Protein AF-A0A0F7PPZ2-F1 (afdb_monomer_lite)

Foldseek 3Di:
DVVVVVVVVVVVVCVVCVCVVDPVSVVCVVVPPPPPVVVVVVVVVVVVVVVVVVCVVPVPCVVVVVVVCVVVVVVVVVVVVVVVVVVCVVVVVDDDDPPPVPDDDDD

Sequence (107 aa):
MWFLIKGSFWFSLVLIALPFINTESDKALENAPPLEVGQSMAAAAEAFADIKQICVRKPDICETGSETFAALGIRAKEGARIAYQFLDTKFSDSEPDLVTGSLPATN

Structure (mmCIF, N/CA/C/O backbone):
data_AF-A0A0F7PPZ2-F1
#
_entry.id   AF-A0A0F7PPZ2-F1
#
loop_
_atom_site.group_PDB
_atom_site.id
_atom_site.type_symbol
_atom_site.label_atom_id
_atom_site.label_alt_id
_atom_site.label_comp_id
_atom_site.label_asym_id
_atom_site.label_entity_id
_atom_site.label_seq_id
_atom_site.pdbx_PDB_ins_code
_atom_site.Cartn_x
_atom_site.Cartn_y
_atom_site.Cartn_z
_atom_site.occupancy
_atom_site.B_iso_or_equiv
_atom_site.auth_seq_id
_atom_site.auth_comp_id
_atom_site.auth_asym_id
_atom_site.auth_atom_id
_atom_site.pdbx_PDB_model_num
ATOM 1 N N . MET A 1 1 ? 8.206 19.486 13.087 1.00 70.88 1 MET A N 1
ATOM 2 C CA . MET A 1 1 ? 7.760 18.528 12.042 1.00 70.88 1 MET A CA 1
ATOM 3 C C . MET A 1 1 ? 8.780 18.279 10.924 1.00 70.88 1 MET A C 1
ATOM 5 O O . MET A 1 1 ? 8.743 17.218 10.322 1.00 70.88 1 MET A O 1
ATOM 9 N N . TRP A 1 2 ? 9.741 19.177 10.683 1.00 82.81 2 TRP A N 1
ATOM 10 C CA . TRP A 1 2 ? 10.802 19.025 9.669 1.00 82.81 2 TRP A CA 1
ATOM 11 C C . TRP A 1 2 ? 11.657 17.743 9.786 1.00 82.81 2 TRP A C 1
ATOM 13 O O . TRP A 1 2 ? 12.153 17.224 8.788 1.00 82.81 2 TRP A O 1
ATOM 23 N N . PHE A 1 3 ? 11.797 17.197 10.997 1.00 85.44 3 PHE A N 1
ATOM 24 C CA . PHE A 1 3 ? 12.602 16.000 11.257 1.00 85.44 3 PHE A CA 1
ATOM 25 C C . PHE A 1 3 ? 12.019 14.728 10.619 1.00 85.44 3 PHE A C 1
ATOM 27 O O . PHE A 1 3 ? 12.773 13.911 10.104 1.00 85.44 3 PHE A O 1
ATOM 34 N N . LEU A 1 4 ? 10.686 14.589 10.583 1.00 89.00 4 LEU A N 1
ATOM 35 C CA . LEU A 1 4 ? 10.021 13.404 10.019 1.00 89.00 4 LEU A CA 1
ATOM 36 C C . LEU A 1 4 ? 10.144 13.351 8.492 1.00 89.00 4 LEU A C 1
ATOM 38 O O . LEU A 1 4 ? 10.351 12.285 7.919 1.00 89.00 4 LEU A O 1
ATOM 42 N N . ILE A 1 5 ? 10.076 14.512 7.838 1.00 90.38 5 ILE A N 1
ATOM 43 C CA . ILE A 1 5 ? 10.238 14.618 6.382 1.00 90.38 5 ILE A CA 1
ATOM 44 C C . ILE A 1 5 ? 11.682 14.295 5.996 1.00 90.38 5 ILE A C 1
ATOM 46 O O . ILE A 1 5 ? 11.919 13.500 5.095 1.00 90.38 5 ILE A O 1
ATOM 50 N N . LYS A 1 6 ? 12.661 14.850 6.722 1.00 88.38 6 LYS A N 1
ATOM 51 C CA . LYS A 1 6 ? 14.077 14.559 6.475 1.00 88.38 6 LYS A CA 1
ATOM 52 C C . LYS A 1 6 ? 14.364 13.072 6.743 1.00 88.38 6 LYS A C 1
ATOM 54 O O . LYS A 1 6 ? 14.955 12.419 5.896 1.00 88.38 6 LYS A O 1
ATOM 59 N N . GLY A 1 7 ? 13.872 12.518 7.854 1.00 93.44 7 GLY A N 1
ATOM 60 C CA . GLY A 1 7 ? 14.048 11.107 8.211 1.00 93.44 7 GLY A CA 1
ATOM 61 C C . GLY A 1 7 ? 13.460 10.134 7.187 1.00 93.44 7 GLY A C 1
ATOM 62 O O . GLY A 1 7 ? 14.176 9.261 6.711 1.00 93.44 7 GLY A O 1
ATOM 63 N N . SER A 1 8 ? 12.193 10.310 6.799 1.00 91.56 8 SER A N 1
ATOM 64 C CA . SER A 1 8 ? 11.544 9.450 5.793 1.00 91.56 8 SER A CA 1
ATOM 65 C C . SER A 1 8 ? 12.203 9.550 4.417 1.00 91.56 8 SER A C 1
ATOM 67 O O . SER A 1 8 ? 12.397 8.525 3.769 1.00 91.56 8 SER A O 1
ATOM 69 N N . PHE A 1 9 ? 12.619 10.751 3.999 1.00 94.94 9 PHE A N 1
ATOM 70 C CA . PHE A 1 9 ? 13.349 10.944 2.747 1.00 94.94 9 PHE A CA 1
ATOM 71 C C . PHE A 1 9 ? 14.697 10.215 2.752 1.00 94.94 9 PHE A C 1
ATOM 73 O O . PHE A 1 9 ? 14.980 9.442 1.841 1.00 94.94 9 PHE A O 1
ATOM 80 N N . TRP A 1 10 ? 15.513 10.415 3.794 1.00 94.62 10 TRP A N 1
ATOM 81 C CA . TRP A 1 10 ? 16.805 9.737 3.915 1.00 94.62 10 TRP A CA 1
ATOM 82 C C . TRP A 1 10 ? 16.641 8.221 4.020 1.00 94.62 10 TRP A C 1
ATOM 84 O O . TRP A 1 10 ? 17.390 7.491 3.383 1.00 94.62 10 TRP A O 1
ATOM 94 N N . PHE A 1 11 ? 15.642 7.741 4.763 1.00 92.75 11 PHE A N 1
ATOM 95 C CA . PHE A 1 11 ? 15.365 6.312 4.891 1.00 92.75 11 PHE A CA 1
ATOM 96 C C . PHE A 1 11 ? 14.933 5.694 3.558 1.00 92.75 11 PHE A C 1
ATOM 98 O O . PHE A 1 11 ? 15.461 4.662 3.161 1.00 92.75 11 PHE A O 1
ATOM 105 N N . SER A 1 12 ? 14.033 6.354 2.826 1.00 92.56 12 SER A N 1
ATOM 106 C CA . SER A 1 12 ? 13.599 5.904 1.501 1.00 92.56 12 SER A CA 1
ATOM 107 C C . SER A 1 12 ? 14.750 5.897 0.493 1.00 92.56 12 SER A C 1
ATOM 109 O O . SER A 1 12 ? 14.893 4.931 -0.251 1.00 92.56 12 SER A O 1
ATOM 111 N N . LEU A 1 13 ? 15.607 6.923 0.503 1.00 93.00 13 LEU A N 1
ATOM 112 C CA . LEU A 1 13 ? 16.779 6.992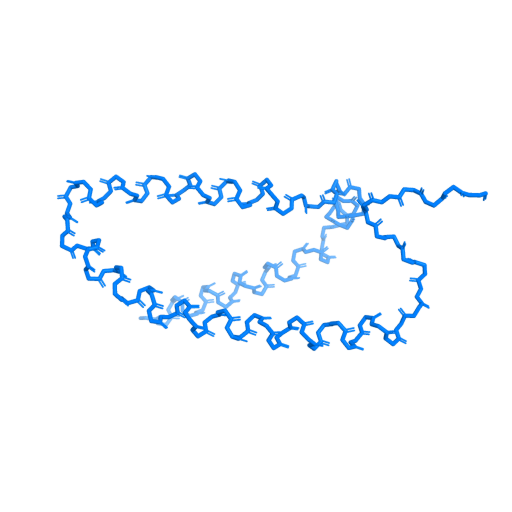 -0.371 1.00 93.00 13 LEU A CA 1
ATOM 113 C C . LEU A 1 13 ? 17.798 5.895 -0.036 1.00 93.00 13 LEU A C 1
ATOM 115 O O . LEU A 1 13 ? 18.333 5.264 -0.942 1.00 93.00 13 LEU A O 1
ATOM 119 N N . VAL A 1 14 ? 18.019 5.616 1.252 1.00 91.06 14 VAL A N 1
ATOM 120 C CA . VAL A 1 14 ? 18.859 4.498 1.703 1.00 91.06 14 VAL A CA 1
ATOM 121 C C . VAL A 1 14 ? 18.272 3.156 1.270 1.00 91.06 14 VAL A C 1
ATOM 123 O O . VAL A 1 14 ? 19.018 2.329 0.763 1.00 91.06 14 VAL A O 1
ATOM 126 N N . LEU A 1 15 ? 16.960 2.939 1.399 1.00 86.94 15 LEU A N 1
ATOM 127 C CA . LEU A 1 15 ? 16.304 1.705 0.944 1.00 86.94 15 LEU A CA 1
ATOM 128 C C . LEU A 1 15 ? 16.463 1.473 -0.561 1.00 86.94 15 LEU A C 1
ATOM 130 O O . LEU A 1 15 ? 16.676 0.340 -0.979 1.00 86.94 15 LEU A O 1
ATOM 134 N N . ILE A 1 16 ? 16.402 2.537 -1.362 1.00 87.69 16 ILE A N 1
ATOM 135 C CA . ILE A 1 16 ? 16.638 2.467 -2.809 1.00 87.69 16 ILE A CA 1
ATOM 136 C C . ILE A 1 16 ? 18.119 2.216 -3.118 1.00 87.69 16 ILE A C 1
ATOM 138 O O . ILE A 1 16 ? 18.428 1.501 -4.064 1.00 87.69 16 ILE A O 1
ATOM 142 N N . ALA A 1 17 ? 19.039 2.787 -2.337 1.00 89.12 17 ALA A N 1
ATOM 143 C CA . ALA A 1 17 ? 20.476 2.611 -2.534 1.00 89.12 17 ALA A CA 1
ATOM 144 C C . ALA A 1 17 ? 20.985 1.233 -2.070 1.00 89.12 17 ALA A C 1
ATOM 146 O O . ALA A 1 17 ? 21.897 0.690 -2.688 1.00 89.12 17 ALA A O 1
ATOM 147 N N . LEU A 1 18 ? 20.393 0.660 -1.014 1.00 83.06 18 LEU A N 1
ATOM 148 C CA . LEU A 1 18 ? 20.753 -0.629 -0.407 1.00 83.06 18 LEU A CA 1
ATOM 149 C C . LEU A 1 18 ? 20.938 -1.802 -1.390 1.00 83.06 18 LEU A C 1
ATOM 151 O O . LEU A 1 18 ? 21.932 -2.510 -1.221 1.00 83.06 18 LEU A O 1
ATOM 155 N N . PRO A 1 19 ? 20.064 -2.048 -2.387 1.00 69.88 19 PRO A N 1
ATOM 156 C CA . PRO A 1 19 ? 20.279 -3.125 -3.356 1.00 69.88 19 PRO A CA 1
ATOM 157 C C . PRO A 1 19 ? 21.550 -2.930 -4.194 1.00 69.88 19 PRO A C 1
ATOM 159 O O . PRO A 1 19 ? 22.223 -3.906 -4.485 1.00 69.88 19 PRO A O 1
ATOM 162 N N . PHE A 1 20 ? 21.944 -1.689 -4.500 1.00 76.56 20 PHE A N 1
ATOM 163 C CA . PHE A 1 20 ? 23.131 -1.411 -5.322 1.00 76.56 20 PHE A CA 1
ATOM 164 C C . PHE A 1 20 ? 24.458 -1.565 -4.567 1.00 76.56 20 PHE A C 1
ATOM 166 O O . PHE A 1 20 ? 25.491 -1.830 -5.178 1.00 76.56 20 PHE A O 1
ATOM 173 N N . ILE A 1 21 ? 24.458 -1.361 -3.246 1.00 75.69 21 ILE A N 1
ATOM 174 C CA . ILE A 1 21 ? 25.666 -1.476 -2.405 1.00 75.69 21 ILE A CA 1
ATOM 175 C C . ILE A 1 21 ? 25.883 -2.886 -1.856 1.00 75.69 21 ILE A C 1
ATOM 177 O O . ILE A 1 21 ? 27.006 -3.227 -1.488 1.00 75.69 21 ILE A O 1
ATOM 181 N N . ASN A 1 22 ? 24.838 -3.710 -1.809 1.00 68.62 22 ASN A N 1
ATOM 182 C CA . ASN A 1 22 ? 24.927 -5.084 -1.336 1.00 68.62 22 ASN A CA 1
ATOM 183 C C . ASN A 1 22 ? 24.927 -6.035 -2.533 1.00 68.62 22 ASN A C 1
ATOM 185 O O . ASN A 1 22 ? 23.879 -6.449 -3.014 1.00 68.62 22 ASN A O 1
ATOM 189 N N . THR A 1 23 ? 26.113 -6.446 -2.976 1.00 61.78 23 THR A N 1
ATOM 190 C CA . THR A 1 23 ? 26.270 -7.493 -4.004 1.00 61.78 23 THR A CA 1
ATOM 191 C C . THR A 1 23 ? 25.709 -8.851 -3.563 1.00 61.78 23 THR A C 1
ATOM 193 O O . THR A 1 23 ? 25.413 -9.699 -4.402 1.00 61.78 23 THR A O 1
ATOM 196 N N . GLU A 1 24 ? 25.522 -9.059 -2.254 1.00 61.41 24 GLU A N 1
ATOM 197 C CA . GLU A 1 24 ? 24.739 -10.173 -1.712 1.00 61.41 24 GLU A CA 1
ATOM 198 C C . GLU A 1 24 ? 23.233 -9.993 -1.898 1.00 61.41 24 GLU A C 1
ATOM 200 O O . GLU A 1 24 ? 22.558 -10.995 -2.051 1.00 61.41 24 GLU A O 1
ATOM 205 N N . SER A 1 25 ? 22.696 -8.769 -1.935 1.00 57.50 25 SER A N 1
ATOM 206 C CA . SER A 1 25 ? 21.280 -8.532 -2.247 1.00 57.50 25 SER A CA 1
ATOM 207 C C . SER A 1 25 ? 20.974 -8.818 -3.711 1.00 57.50 25 SER A C 1
ATOM 209 O O . SER A 1 25 ? 19.920 -9.365 -3.994 1.00 57.50 25 SER A O 1
ATOM 211 N N . ASP A 1 26 ? 21.899 -8.510 -4.624 1.00 58.38 26 ASP A N 1
ATOM 212 C CA . ASP A 1 26 ? 21.806 -8.907 -6.036 1.00 58.38 26 ASP A CA 1
ATOM 213 C C . ASP A 1 26 ? 21.791 -10.438 -6.163 1.00 58.38 26 ASP A C 1
ATOM 215 O O . ASP A 1 26 ? 20.877 -11.009 -6.748 1.00 58.38 26 ASP A O 1
ATOM 219 N N . LYS A 1 27 ? 22.723 -11.130 -5.491 1.00 56.91 27 LYS A N 1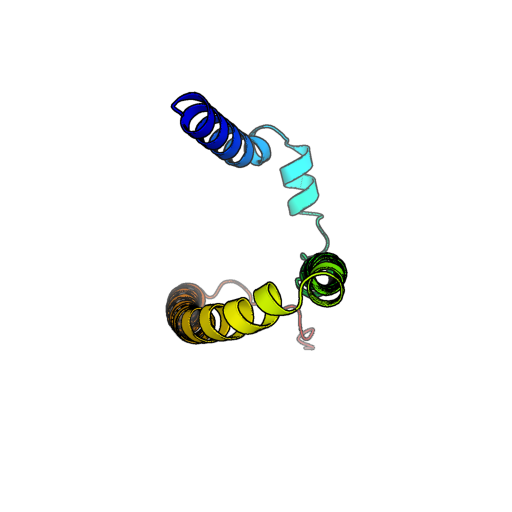
ATOM 220 C CA . LYS A 1 27 ? 22.742 -12.603 -5.445 1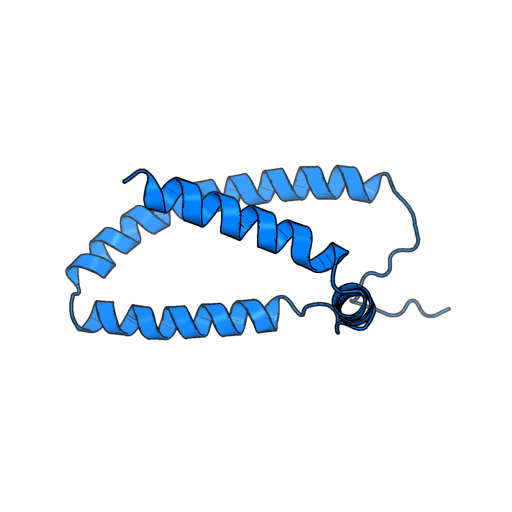.00 56.91 27 LYS A CA 1
ATOM 221 C C . LYS A 1 27 ? 21.554 -13.198 -4.703 1.00 56.91 27 LYS A C 1
ATOM 223 O O . LYS A 1 27 ? 21.098 -14.266 -5.081 1.00 56.91 27 LYS A O 1
ATOM 228 N N . ALA A 1 28 ? 21.057 -12.551 -3.658 1.00 59.78 28 ALA A N 1
ATOM 229 C CA . ALA A 1 28 ? 19.891 -12.986 -2.907 1.00 59.78 28 ALA A CA 1
ATOM 230 C C . ALA A 1 28 ? 18.590 -12.668 -3.636 1.00 59.78 28 ALA A C 1
ATOM 232 O O . ALA A 1 28 ? 17.600 -13.277 -3.283 1.00 59.78 28 ALA A O 1
ATOM 233 N N . LEU A 1 29 ? 18.576 -11.758 -4.617 1.00 57.16 29 LEU A N 1
ATOM 234 C CA . LEU A 1 29 ? 17.457 -11.502 -5.525 1.00 57.16 29 LEU A CA 1
ATOM 235 C C . LEU A 1 29 ? 17.509 -12.449 -6.734 1.00 57.16 29 LEU A C 1
ATOM 237 O O . LEU A 1 29 ? 16.479 -12.966 -7.148 1.00 57.16 29 LEU A O 1
ATOM 241 N N . GLU A 1 30 ? 18.709 -12.733 -7.245 1.00 58.78 30 GLU A N 1
ATOM 242 C CA . GLU A 1 30 ? 18.969 -13.717 -8.305 1.00 58.78 30 GLU A CA 1
ATOM 243 C C . GLU A 1 30 ? 18.727 -15.159 -7.818 1.00 58.78 30 GLU A C 1
ATOM 245 O O . GLU A 1 30 ? 18.208 -15.989 -8.557 1.00 58.78 30 GLU A O 1
ATOM 250 N N . ASN A 1 31 ? 19.045 -15.445 -6.549 1.00 54.94 31 ASN A N 1
ATOM 251 C CA . ASN A 1 31 ? 18.770 -16.712 -5.863 1.00 54.94 31 ASN A CA 1
ATOM 252 C C . ASN A 1 31 ? 17.587 -16.607 -4.886 1.00 54.94 31 ASN A C 1
ATOM 254 O O . ASN A 1 31 ? 17.355 -17.543 -4.114 1.00 54.94 31 ASN A O 1
ATOM 258 N N . ALA A 1 32 ? 16.850 -15.487 -4.880 1.00 55.06 32 ALA A N 1
ATOM 259 C CA . ALA A 1 32 ? 15.621 -15.408 -4.098 1.00 55.06 32 ALA A CA 1
ATOM 260 C C . ALA A 1 32 ? 14.680 -16.458 -4.677 1.00 55.06 32 ALA A C 1
ATOM 262 O O . ALA A 1 32 ? 14.414 -16.415 -5.883 1.00 55.06 32 ALA A O 1
ATOM 263 N N . PRO A 1 33 ? 14.123 -17.366 -3.856 1.00 54.94 33 PRO A N 1
ATOM 264 C CA . PRO A 1 33 ? 12.944 -18.086 -4.296 1.00 54.94 33 PRO A CA 1
ATOM 265 C C . PRO A 1 33 ? 11.935 -17.021 -4.748 1.00 54.94 33 PRO A C 1
ATOM 267 O O . PRO A 1 33 ? 11.778 -16.024 -4.030 1.00 54.94 33 PRO A O 1
ATOM 270 N N . PRO A 1 34 ? 11.333 -17.166 -5.945 1.00 54.66 34 PRO A N 1
ATOM 271 C CA . PRO A 1 34 ? 10.458 -16.154 -6.522 1.00 54.66 34 PRO A CA 1
ATOM 272 C C . PRO A 1 34 ? 9.479 -15.767 -5.434 1.00 54.66 34 PRO A C 1
ATOM 274 O O . PRO A 1 34 ? 8.797 -16.653 -4.924 1.00 54.66 34 PRO A O 1
ATOM 277 N N . LEU A 1 35 ? 9.527 -14.501 -5.001 1.00 53.47 35 LEU A N 1
ATOM 278 C CA . LEU A 1 35 ? 8.778 -14.009 -3.852 1.00 53.47 35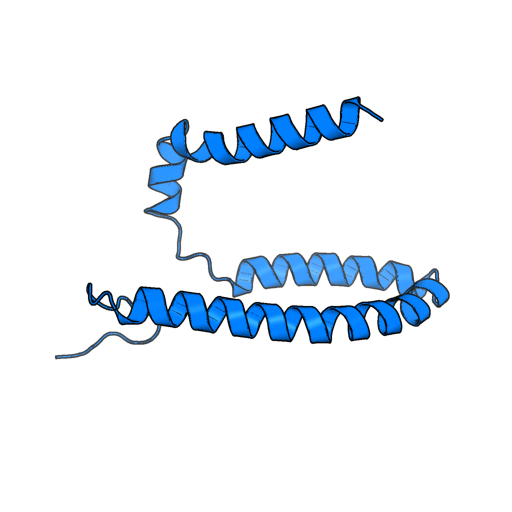 LEU A CA 1
ATOM 279 C C . LEU A 1 35 ? 7.344 -14.480 -4.019 1.00 53.47 35 LEU A C 1
ATOM 281 O O . LEU A 1 35 ? 6.595 -13.959 -4.848 1.00 53.47 35 LEU A O 1
ATOM 285 N N . GLU A 1 36 ? 7.005 -15.535 -3.286 1.00 55.16 36 GLU A N 1
ATOM 286 C CA . GLU A 1 36 ? 5.703 -16.148 -3.355 1.00 55.16 36 GLU A CA 1
ATOM 287 C C . GLU A 1 36 ? 4.827 -15.108 -2.685 1.00 55.16 36 GLU A C 1
ATOM 289 O O . GLU A 1 36 ? 4.792 -14.997 -1.463 1.00 55.16 36 GLU A O 1
ATOM 294 N N . VAL A 1 37 ? 4.223 -14.240 -3.495 1.00 58.34 37 VAL A N 1
ATOM 295 C CA . VAL A 1 37 ? 3.387 -13.122 -3.052 1.00 58.34 37 VAL A CA 1
ATOM 296 C C . VAL A 1 37 ? 2.392 -13.579 -1.981 1.00 58.34 37 VAL A C 1
ATOM 298 O O . VAL A 1 37 ? 2.080 -12.819 -1.072 1.00 58.34 37 VAL A O 1
ATOM 301 N N . GLY A 1 38 ? 1.996 -14.857 -2.014 1.00 63.16 38 GLY A N 1
ATOM 302 C CA . GLY A 1 38 ? 1.242 -15.541 -0.969 1.00 63.16 38 GLY A CA 1
ATOM 303 C C . GLY A 1 38 ? 1.878 -15.516 0.426 1.00 63.16 38 GLY A C 1
ATOM 304 O O . GLY A 1 38 ? 1.168 -15.216 1.376 1.00 63.16 38 GLY A O 1
ATOM 305 N N . GLN A 1 39 ? 3.183 -15.756 0.581 1.00 61.41 39 GLN A N 1
ATOM 306 C CA . GLN A 1 39 ? 3.875 -15.747 1.880 1.00 61.41 39 GLN A CA 1
ATOM 307 C C . GLN A 1 39 ? 3.970 -14.335 2.473 1.00 61.41 39 GLN A C 1
ATOM 309 O O . GLN A 1 39 ? 3.683 -14.127 3.651 1.00 61.41 39 GLN A O 1
ATOM 314 N N . SER A 1 40 ? 4.305 -13.331 1.657 1.00 69.94 40 SER A N 1
ATOM 315 C CA . SER A 1 40 ? 4.337 -11.933 2.113 1.00 69.94 40 SER A CA 1
ATOM 316 C C . SER A 1 40 ? 2.934 -11.399 2.420 1.00 69.94 40 SER A C 1
ATOM 318 O O . SER A 1 40 ? 2.746 -10.673 3.398 1.00 69.94 40 SER A O 1
ATOM 320 N N . MET A 1 41 ? 1.928 -11.786 1.628 1.00 73.44 41 MET A N 1
ATOM 321 C CA . MET A 1 41 ? 0.529 -11.469 1.917 1.00 73.44 41 MET A CA 1
ATOM 322 C C . MET A 1 41 ? 0.011 -12.203 3.156 1.00 73.44 41 MET A C 1
ATOM 324 O O . MET A 1 41 ? -0.756 -11.611 3.910 1.00 73.44 41 MET A O 1
ATOM 328 N N . ALA A 1 42 ? 0.441 -13.443 3.407 1.00 75.06 42 ALA A N 1
ATOM 329 C CA .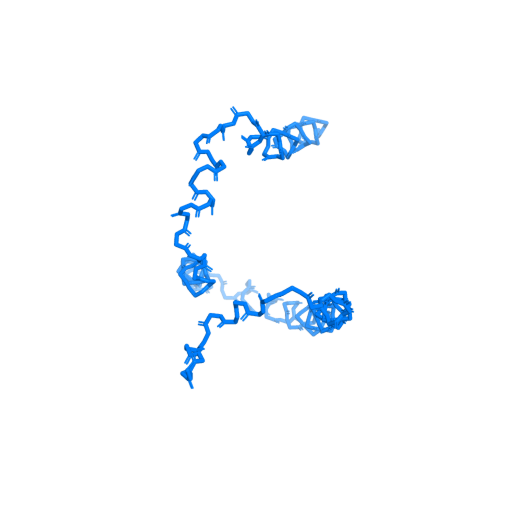 ALA A 1 42 ? 0.086 -14.194 4.609 1.00 75.06 42 ALA A CA 1
ATOM 330 C C . ALA A 1 42 ? 0.632 -13.517 5.874 1.00 75.06 42 ALA A C 1
ATOM 332 O O . ALA A 1 42 ? -0.128 -13.297 6.814 1.00 75.06 42 ALA A O 1
ATOM 333 N N . ALA A 1 43 ? 1.896 -13.082 5.862 1.00 77.81 43 ALA A N 1
ATOM 334 C CA . ALA A 1 43 ? 2.487 -12.332 6.973 1.00 77.81 43 ALA A CA 1
ATOM 335 C C . ALA A 1 43 ? 1.783 -10.980 7.210 1.00 77.81 43 ALA A C 1
ATOM 337 O O . ALA A 1 43 ? 1.520 -10.585 8.346 1.00 77.81 43 ALA A O 1
ATOM 338 N N . ALA A 1 44 ? 1.414 -10.266 6.142 1.00 78.19 44 ALA A N 1
ATOM 339 C CA . ALA A 1 44 ? 0.623 -9.043 6.271 1.00 78.19 44 ALA A CA 1
ATOM 340 C C . ALA A 1 44 ? -0.785 -9.326 6.829 1.00 78.19 44 ALA A C 1
ATOM 342 O O . ALA A 1 44 ? -1.283 -8.574 7.668 1.00 78.19 44 ALA A O 1
ATOM 343 N N . ALA A 1 45 ? -1.427 -10.414 6.394 1.00 80.50 45 ALA A N 1
ATOM 344 C CA . ALA A 1 45 ? -2.733 -10.835 6.893 1.00 80.50 45 ALA A CA 1
ATOM 345 C C . ALA A 1 45 ? -2.691 -11.202 8.385 1.00 80.50 45 ALA A C 1
ATOM 347 O O . ALA A 1 45 ? -3.652 -10.924 9.104 1.00 80.50 45 ALA A O 1
ATOM 348 N N . GLU A 1 46 ? -1.577 -11.760 8.858 1.00 81.38 46 GLU A N 1
ATOM 349 C CA . GLU A 1 46 ? -1.329 -12.030 10.274 1.00 81.38 46 GLU A CA 1
ATOM 350 C C . GLU A 1 46 ? -1.246 -10.730 11.090 1.00 81.38 46 GLU A C 1
ATOM 352 O O . GLU A 1 46 ? -1.955 -10.581 12.083 1.00 81.38 46 GLU A O 1
ATOM 357 N N . ALA A 1 47 ? -0.521 -9.716 10.608 1.00 84.06 47 ALA A N 1
ATOM 358 C CA . ALA A 1 47 ? -0.521 -8.391 11.240 1.00 84.06 47 ALA A CA 1
ATOM 359 C C . ALA A 1 47 ? -1.926 -7.751 11.268 1.00 84.06 47 ALA A C 1
ATOM 361 O O . ALA A 1 47 ? -2.314 -7.096 12.237 1.00 84.06 47 ALA A O 1
ATOM 362 N N . PHE A 1 48 ? -2.736 -7.967 10.226 1.00 83.69 48 PHE A N 1
ATOM 363 C CA . PHE A 1 48 ? -4.139 -7.546 10.230 1.00 83.69 48 PHE A CA 1
ATOM 364 C C . PHE A 1 48 ? -4.988 -8.315 11.247 1.00 83.69 48 PHE A C 1
ATOM 366 O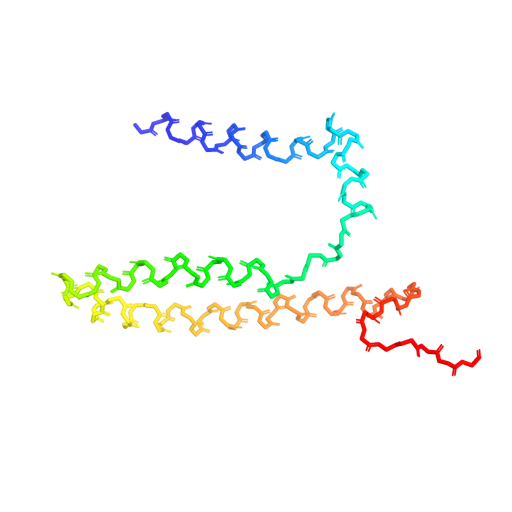 O . PHE A 1 48 ? -5.933 -7.739 11.791 1.00 83.69 48 PHE A O 1
ATOM 373 N N . ALA A 1 49 ? -4.689 -9.587 11.516 1.00 82.56 49 ALA A N 1
ATOM 374 C CA . ALA A 1 49 ? -5.371 -10.349 12.557 1.00 82.56 49 ALA A CA 1
ATOM 375 C C . ALA A 1 49 ? -5.139 -9.722 13.943 1.00 82.56 49 ALA A C 1
ATOM 377 O O . ALA A 1 49 ? -6.101 -9.564 14.697 1.00 82.56 49 ALA A O 1
ATOM 378 N N . ASP A 1 50 ? -3.928 -9.238 14.219 1.00 83.75 50 ASP A N 1
ATOM 379 C CA . ASP A 1 50 ? -3.620 -8.490 15.445 1.00 83.75 50 ASP A CA 1
ATOM 380 C C . ASP A 1 50 ? -4.377 -7.156 15.527 1.00 83.75 50 ASP A C 1
ATOM 382 O O . ASP A 1 50 ? -4.925 -6.799 16.575 1.00 83.75 50 ASP A O 1
ATOM 386 N N . ILE A 1 51 ? -4.504 -6.430 14.411 1.00 82.88 51 ILE A N 1
ATOM 387 C CA . ILE A 1 51 ? -5.293 -5.187 14.360 1.00 82.88 51 ILE A CA 1
ATOM 388 C C . ILE A 1 51 ? -6.773 -5.456 14.665 1.00 82.88 51 ILE A C 1
ATOM 390 O O . ILE A 1 51 ? -7.420 -4.646 15.330 1.00 82.88 51 ILE A O 1
ATOM 394 N N . LYS A 1 52 ? -7.327 -6.608 14.265 1.00 84.44 52 LYS A N 1
ATOM 395 C CA . LYS A 1 52 ? -8.720 -6.962 14.602 1.00 84.44 52 LYS A CA 1
ATOM 396 C C . LYS A 1 52 ? -8.946 -7.059 16.112 1.00 84.44 52 LYS A C 1
ATOM 398 O O . LYS A 1 52 ? -10.053 -6.784 16.573 1.00 84.44 52 LYS A O 1
ATOM 403 N N . GLN A 1 53 ? -7.913 -7.352 16.902 1.00 85.31 53 GLN A N 1
ATOM 404 C CA . GLN A 1 53 ? -8.016 -7.350 18.362 1.00 85.31 53 GLN A CA 1
ATOM 405 C C . GLN A 1 53 ? -8.308 -5.946 18.930 1.00 85.31 53 GLN A C 1
ATOM 407 O O . GLN A 1 53 ? -8.935 -5.816 19.985 1.00 85.31 53 GLN A O 1
ATOM 412 N N . ILE A 1 54 ? -7.940 -4.877 18.212 1.00 83.81 54 ILE A N 1
ATOM 413 C CA . ILE A 1 54 ? -8.307 -3.493 18.556 1.00 83.81 54 ILE A CA 1
ATOM 414 C C . ILE A 1 54 ? -9.814 -3.277 18.388 1.00 83.81 54 ILE A C 1
ATOM 416 O O . ILE A 1 54 ? -10.422 -2.629 19.241 1.00 83.81 54 ILE A O 1
ATOM 420 N N . CYS A 1 55 ? -10.436 -3.869 17.364 1.00 85.94 55 CYS A N 1
ATOM 421 C CA . CYS A 1 55 ? -11.883 -3.768 17.155 1.00 85.94 55 CYS A CA 1
ATOM 422 C C . CYS A 1 55 ? -12.685 -4.384 18.311 1.00 85.94 55 CYS A C 1
ATOM 424 O O . CYS A 1 55 ? -13.719 -3.842 18.688 1.00 85.94 55 CYS A O 1
ATOM 426 N N . VAL A 1 56 ? -12.182 -5.455 18.937 1.00 87.06 56 VAL A N 1
ATOM 427 C CA . VAL A 1 56 ? -12.808 -6.048 20.136 1.00 87.06 56 VAL A CA 1
ATOM 428 C C . VAL A 1 56 ? -12.776 -5.076 21.322 1.00 87.06 56 VAL A C 1
ATOM 430 O O . VAL A 1 56 ? -13.711 -5.023 22.116 1.00 87.06 56 VAL A O 1
ATOM 433 N N . ARG A 1 57 ? -11.713 -4.273 21.445 1.00 87.06 57 ARG A N 1
ATOM 434 C CA . ARG A 1 57 ? -11.556 -3.296 22.535 1.00 87.06 57 ARG A CA 1
ATOM 435 C C . ARG A 1 57 ? -12.281 -1.970 22.265 1.00 87.06 57 ARG A C 1
ATOM 437 O O . ARG A 1 57 ? -12.664 -1.285 23.212 1.00 87.06 57 ARG A O 1
ATOM 444 N N . LYS A 1 58 ? -12.427 -1.581 20.997 1.00 84.88 58 LYS A N 1
ATOM 445 C CA . LYS A 1 58 ? -12.996 -0.305 20.533 1.00 84.88 58 LYS A CA 1
ATOM 446 C C . LYS A 1 58 ? -13.833 -0.548 19.258 1.00 84.88 58 LYS A C 1
ATOM 448 O O . LYS A 1 58 ? -13.298 -0.387 18.160 1.00 84.88 58 LYS A O 1
ATOM 453 N N . PRO A 1 59 ? -15.127 -0.903 19.378 1.00 85.50 59 PRO A N 1
ATOM 454 C CA . PRO A 1 59 ? -15.958 -1.252 18.217 1.00 85.50 59 PRO A CA 1
ATOM 455 C C . PRO A 1 59 ? -16.194 -0.075 17.254 1.00 85.50 59 PRO A C 1
ATOM 457 O O . PRO A 1 59 ? -16.238 -0.272 16.044 1.00 85.50 59 PRO A O 1
ATOM 460 N N . ASP A 1 60 ? -16.225 1.150 17.779 1.00 86.56 60 ASP A N 1
ATOM 461 C CA . ASP A 1 60 ? -16.432 2.407 17.040 1.00 86.56 60 ASP A CA 1
ATOM 462 C C . ASP A 1 60 ? -15.407 2.647 15.904 1.00 86.56 60 ASP A C 1
ATOM 464 O O . ASP A 1 60 ? -15.738 3.143 14.824 1.00 86.56 60 ASP A O 1
ATOM 468 N N . ILE A 1 61 ? -14.159 2.201 16.108 1.00 86.38 61 ILE A N 1
ATOM 469 C CA . ILE A 1 61 ? -13.071 2.299 15.118 1.00 86.38 61 ILE A CA 1
ATOM 470 C C . ILE A 1 61 ? -13.324 1.351 13.936 1.00 86.38 61 ILE A C 1
ATOM 472 O O . ILE A 1 61 ? -12.978 1.671 12.801 1.00 86.38 61 ILE A O 1
ATOM 476 N N . CYS A 1 62 ? -13.906 0.176 14.191 1.00 86.69 62 CYS A N 1
ATOM 477 C CA . CYS A 1 62 ? -14.162 -0.823 13.154 1.00 86.69 62 CYS A CA 1
ATOM 478 C C . CYS A 1 62 ? -15.359 -0.426 12.282 1.00 86.69 62 CYS A C 1
ATOM 480 O O . CYS A 1 62 ? -15.311 -0.603 11.068 1.00 86.69 62 CYS A O 1
ATOM 482 N N . GLU A 1 63 ? -16.403 0.145 12.886 1.00 89.50 63 GLU A N 1
ATOM 483 C CA . GLU A 1 63 ? -17.593 0.623 12.175 1.00 89.50 63 GLU A CA 1
ATOM 484 C C . GLU A 1 63 ? -17.231 1.779 11.234 1.00 89.50 63 GLU A C 1
ATOM 486 O O . GLU A 1 63 ? -17.323 1.633 10.013 1.00 89.50 63 GLU A O 1
ATOM 491 N N . THR A 1 64 ? -16.645 2.849 11.778 1.00 87.19 64 THR A N 1
ATOM 492 C CA . THR A 1 64 ? -16.181 4.011 10.997 1.00 87.19 64 THR A CA 1
ATOM 493 C C . THR A 1 64 ? -15.076 3.638 9.995 1.00 87.19 64 THR A C 1
ATOM 495 O O . THR A 1 64 ? -14.993 4.163 8.879 1.00 87.19 64 THR A O 1
ATOM 498 N N . GLY A 1 65 ? -14.206 2.699 10.375 1.00 83.62 65 GLY A N 1
ATOM 499 C CA . GLY A 1 65 ? -13.159 2.168 9.509 1.00 83.62 65 GLY A CA 1
ATOM 500 C C . GLY A 1 65 ? -13.731 1.424 8.305 1.00 83.62 65 GLY A C 1
ATOM 501 O O . GLY A 1 65 ? -13.285 1.641 7.184 1.00 83.62 65 GLY A O 1
ATOM 502 N N . SER A 1 66 ? -14.739 0.574 8.497 1.00 85.50 66 SER A N 1
ATOM 503 C CA . SER A 1 66 ? -15.300 -0.240 7.413 1.00 85.50 66 SER A CA 1
ATOM 504 C C . SER A 1 66 ? -15.881 0.602 6.273 1.00 85.50 66 SER A C 1
ATOM 506 O O . SER A 1 66 ? -15.624 0.305 5.105 1.00 85.50 66 SER A O 1
ATOM 508 N N . GLU A 1 67 ? -16.573 1.696 6.590 1.00 87.81 67 GLU A N 1
ATOM 509 C CA . GLU A 1 67 ? -17.163 2.593 5.594 1.00 87.81 67 GLU A CA 1
ATOM 510 C C . GLU A 1 67 ? -16.086 3.329 4.785 1.00 87.81 67 GLU A C 1
ATOM 512 O O . GLU A 1 67 ? -16.135 3.394 3.552 1.00 87.81 67 GLU A O 1
ATOM 517 N N . THR A 1 68 ? -15.061 3.834 5.476 1.00 88.31 68 THR A N 1
ATOM 518 C CA . THR A 1 68 ? -13.946 4.557 4.853 1.00 88.31 68 THR A CA 1
ATOM 519 C C . THR A 1 68 ? -13.061 3.632 4.017 1.00 88.31 68 THR A C 1
ATOM 521 O O . THR A 1 68 ? -12.740 3.956 2.870 1.00 88.31 68 THR A O 1
ATOM 524 N N . PHE A 1 69 ? -12.723 2.446 4.529 1.00 89.06 69 PHE A N 1
ATOM 525 C CA . PHE A 1 69 ? -11.969 1.434 3.789 1.00 89.06 69 PHE A CA 1
ATOM 526 C C . PHE A 1 69 ? -12.739 0.902 2.580 1.00 89.06 69 PHE A C 1
ATOM 528 O O . PHE A 1 69 ? -12.126 0.695 1.535 1.00 89.06 69 PHE A O 1
ATOM 535 N N . ALA A 1 70 ? -14.058 0.716 2.670 1.00 89.50 70 ALA A N 1
ATOM 536 C CA . ALA A 1 70 ? -14.865 0.288 1.529 1.00 89.50 70 ALA A CA 1
ATOM 537 C C . ALA A 1 70 ? -14.830 1.326 0.396 1.00 89.50 70 ALA A C 1
ATOM 539 O O . ALA A 1 70 ? -14.566 0.980 -0.758 1.00 89.50 70 ALA A O 1
ATOM 540 N N . ALA A 1 71 ? -15.019 2.609 0.721 1.00 90.19 71 ALA A N 1
ATOM 541 C CA . ALA A 1 71 ? -14.969 3.688 -0.263 1.00 90.19 71 ALA A CA 1
ATOM 542 C C . ALA A 1 71 ? -13.584 3.816 -0.925 1.00 90.19 71 ALA A C 1
ATOM 544 O O . ALA A 1 71 ? -13.484 3.930 -2.151 1.00 90.19 71 ALA A O 1
ATOM 545 N N . LEU A 1 72 ? -12.510 3.749 -0.131 1.00 89.81 72 LEU A N 1
ATOM 546 C CA . LEU A 1 72 ? -11.131 3.777 -0.631 1.00 89.81 72 LEU A CA 1
ATOM 547 C C . LEU A 1 72 ? -10.787 2.518 -1.441 1.00 89.81 72 LEU A C 1
ATOM 549 O O . LEU A 1 72 ? -10.114 2.611 -2.467 1.00 89.81 72 LEU A O 1
ATOM 553 N N . GLY A 1 73 ? -11.290 1.353 -1.033 1.00 90.50 73 GLY A N 1
ATOM 554 C CA . GLY A 1 73 ? -11.029 0.062 -1.667 1.00 90.50 73 GLY A CA 1
ATOM 555 C C . GLY A 1 73 ? -11.564 -0.032 -3.094 1.00 90.50 73 GLY A C 1
ATOM 556 O O . GLY A 1 73 ? -10.868 -0.534 -3.976 1.00 90.50 73 GLY A O 1
ATOM 557 N N . ILE A 1 74 ? -12.754 0.518 -3.363 1.00 93.00 74 ILE A N 1
ATOM 558 C CA . ILE A 1 74 ? -13.298 0.578 -4.731 1.00 93.00 74 ILE A CA 1
ATOM 559 C C . ILE A 1 74 ? -12.371 1.386 -5.650 1.00 93.00 74 ILE A C 1
ATOM 561 O O . ILE A 1 74 ? -12.086 0.964 -6.771 1.00 93.00 74 ILE A O 1
ATOM 565 N N . ARG A 1 75 ? -11.848 2.523 -5.172 1.00 90.44 75 ARG A N 1
ATOM 566 C CA . ARG A 1 75 ? -10.913 3.361 -5.942 1.00 90.44 75 ARG A CA 1
ATOM 567 C C . ARG A 1 75 ? -9.560 2.682 -6.129 1.00 90.44 75 ARG A C 1
ATOM 569 O O . ARG A 1 75 ? -9.015 2.718 -7.227 1.00 90.44 75 ARG A O 1
ATOM 576 N N . ALA A 1 76 ? -9.053 2.023 -5.089 1.00 92.50 76 ALA A N 1
ATOM 577 C CA . ALA A 1 76 ? -7.810 1.263 -5.151 1.00 92.50 76 ALA A CA 1
ATOM 578 C C . ALA A 1 76 ? -7.893 0.103 -6.157 1.00 92.50 76 ALA A C 1
ATOM 580 O O . ALA A 1 76 ? -6.963 -0.091 -6.933 1.00 92.50 76 ALA A O 1
ATOM 581 N N . LYS A 1 77 ? -9.018 -0.626 -6.201 1.00 89.88 77 LYS A N 1
ATOM 582 C CA . LYS A 1 77 ? -9.247 -1.716 -7.163 1.00 89.88 77 LYS A CA 1
ATOM 583 C C . LYS A 1 77 ? -9.236 -1.218 -8.607 1.00 89.88 77 LYS A C 1
ATOM 585 O O . LYS A 1 77 ? -8.629 -1.857 -9.464 1.00 89.88 77 LYS A O 1
ATOM 590 N N . GLU A 1 78 ? -9.877 -0.083 -8.870 1.00 94.69 78 GLU A N 1
ATOM 591 C CA . GLU A 1 78 ? -9.871 0.511 -10.208 1.00 94.69 78 GLU A CA 1
ATOM 592 C C . GLU A 1 78 ? -8.469 1.009 -10.593 1.00 94.69 78 GLU A C 1
ATOM 594 O O . GLU A 1 78 ? -8.006 0.762 -11.704 1.00 94.69 78 GLU A O 1
ATOM 599 N N . GLY A 1 79 ? -7.737 1.611 -9.650 1.00 90.19 79 GLY A N 1
ATOM 600 C CA . GLY A 1 79 ? -6.337 1.992 -9.850 1.00 90.19 79 GLY A CA 1
ATOM 601 C C . GLY A 1 79 ? -5.429 0.795 -10.148 1.00 90.19 79 GLY A C 1
ATOM 602 O O . GLY A 1 79 ? -4.614 0.853 -11.067 1.00 90.19 79 GLY A O 1
ATOM 603 N N . ALA A 1 80 ? -5.613 -0.316 -9.428 1.00 92.06 80 ALA A N 1
ATOM 604 C CA . ALA A 1 80 ? -4.890 -1.558 -9.679 1.00 92.06 80 ALA A CA 1
ATOM 605 C C . ALA A 1 80 ? -5.199 -2.109 -11.077 1.00 92.06 80 ALA A C 1
ATOM 607 O O . ALA A 1 80 ? -4.278 -2.472 -11.801 1.00 92.06 80 ALA A O 1
ATOM 608 N N . ARG A 1 81 ? -6.473 -2.111 -11.499 1.00 91.56 81 ARG A N 1
ATOM 609 C CA . ARG A 1 81 ? -6.872 -2.546 -12.848 1.00 91.56 81 ARG A CA 1
ATOM 610 C C . ARG A 1 81 ? -6.138 -1.760 -13.938 1.00 91.56 81 ARG A C 1
ATOM 612 O O . ARG A 1 81 ? -5.607 -2.372 -14.859 1.00 91.56 81 ARG A O 1
ATOM 619 N N . ILE A 1 82 ? -6.085 -0.434 -13.821 1.00 92.50 82 ILE A N 1
ATOM 620 C CA . ILE A 1 82 ? -5.402 0.432 -14.795 1.00 92.50 82 ILE A CA 1
ATOM 621 C C . ILE A 1 82 ? -3.892 0.160 -14.800 1.00 92.50 82 ILE A C 1
ATOM 623 O O . ILE A 1 82 ? -3.292 0.031 -15.866 1.00 92.50 82 ILE A O 1
ATOM 627 N N . ALA A 1 83 ? -3.276 0.022 -13.622 1.00 91.56 83 ALA A N 1
ATOM 628 C CA . ALA A 1 83 ? -1.857 -0.307 -13.511 1.00 91.56 83 ALA A CA 1
ATOM 629 C C . ALA A 1 83 ? -1.534 -1.666 -14.153 1.00 91.56 83 ALA A C 1
ATOM 631 O O . ALA A 1 83 ? -0.571 -1.764 -14.909 1.00 91.56 83 ALA A O 1
ATOM 632 N N . TYR A 1 84 ? -2.364 -2.688 -13.920 1.00 87.19 84 TYR A N 1
ATOM 633 C CA . TYR A 1 84 ? -2.200 -4.001 -14.545 1.00 87.19 84 TYR A CA 1
ATOM 634 C C . TYR A 1 84 ? -2.337 -3.945 -16.063 1.00 87.19 84 TYR A C 1
ATOM 636 O O . TYR A 1 84 ? -1.519 -4.544 -16.743 1.00 87.19 84 TYR A O 1
ATOM 644 N N . GLN A 1 85 ? -3.298 -3.193 -16.608 1.00 89.25 85 GLN A N 1
ATOM 645 C CA . GLN A 1 85 ? -3.427 -3.016 -18.061 1.00 89.25 85 GLN A CA 1
ATOM 646 C C . GLN A 1 85 ? -2.198 -2.332 -18.676 1.00 89.25 85 GLN A C 1
ATOM 648 O O . GLN A 1 85 ? -1.762 -2.692 -19.768 1.00 89.25 85 GLN A O 1
ATOM 653 N N . PHE A 1 86 ? -1.617 -1.355 -17.975 1.00 89.00 86 PHE A N 1
ATOM 654 C CA . PHE A 1 86 ? -0.398 -0.687 -18.426 1.00 89.00 86 PHE A CA 1
ATOM 655 C C . PHE A 1 86 ? 0.817 -1.623 -18.394 1.00 89.00 86 PHE A C 1
ATOM 657 O O . PHE A 1 86 ? 1.591 -1.650 -19.349 1.00 89.00 86 PHE A O 1
ATOM 664 N N . LEU A 1 87 ? 0.968 -2.401 -17.316 1.00 85.88 87 LEU A N 1
ATOM 665 C CA . LEU A 1 87 ? 2.011 -3.422 -17.189 1.00 85.88 87 LEU A CA 1
ATOM 666 C C . LEU A 1 87 ? 1.858 -4.480 -18.289 1.00 85.88 87 LEU A C 1
ATOM 668 O O . LEU A 1 87 ? 2.816 -4.740 -19.004 1.00 85.88 87 LEU A O 1
ATOM 672 N N . ASP A 1 88 ? 0.652 -5.012 -18.478 1.00 83.56 88 ASP A N 1
ATOM 673 C CA . ASP A 1 88 ? 0.323 -5.999 -19.511 1.00 83.56 88 ASP A CA 1
ATOM 674 C C . ASP A 1 88 ? 0.674 -5.489 -20.915 1.00 83.56 88 ASP A C 1
ATOM 676 O O . ASP A 1 88 ? 1.383 -6.162 -21.649 1.00 83.56 88 ASP A O 1
ATOM 680 N N . THR A 1 89 ? 0.327 -4.241 -21.248 1.00 83.06 89 THR A N 1
ATOM 681 C CA . THR A 1 89 ? 0.719 -3.624 -22.532 1.00 83.06 89 THR A CA 1
ATOM 682 C C . THR A 1 89 ? 2.244 -3.551 -22.703 1.00 83.06 89 THR A C 1
ATOM 684 O O . THR A 1 89 ? 2.758 -3.736 -23.801 1.00 83.06 89 THR A O 1
ATOM 687 N N . LYS A 1 90 ? 2.997 -3.274 -21.629 1.00 80.06 90 LYS A N 1
ATOM 688 C CA . LYS A 1 90 ? 4.465 -3.170 -21.680 1.00 80.06 90 LYS A CA 1
ATOM 689 C C . LYS A 1 90 ? 5.167 -4.524 -21.740 1.00 80.06 90 LYS A C 1
ATOM 691 O O . LYS A 1 90 ? 6.205 -4.620 -22.388 1.00 80.06 90 LYS A O 1
ATOM 696 N N . PHE A 1 91 ? 4.617 -5.536 -21.078 1.00 75.06 91 PHE A N 1
ATOM 697 C CA . PHE A 1 91 ? 5.165 -6.889 -21.079 1.00 75.06 91 PHE A CA 1
ATOM 698 C C . PHE A 1 91 ? 4.678 -7.722 -22.273 1.00 75.06 91 PHE A C 1
ATOM 700 O O . PHE A 1 91 ? 5.387 -8.628 -22.680 1.00 75.06 91 PHE A O 1
ATOM 707 N N . SER A 1 92 ? 3.537 -7.391 -22.885 1.00 65.56 92 SER A N 1
ATOM 708 C CA . SER A 1 92 ? 3.027 -8.056 -24.094 1.00 65.56 92 SER A CA 1
ATOM 709 C C . SER A 1 92 ? 3.783 -7.671 -25.372 1.00 65.56 92 SER A C 1
ATOM 711 O O . SER A 1 92 ? 3.792 -8.463 -26.307 1.00 65.56 92 SER A O 1
ATOM 713 N N . ASP A 1 93 ? 4.400 -6.485 -25.436 1.00 61.41 93 ASP A N 1
ATOM 714 C CA . ASP A 1 93 ? 5.230 -6.045 -26.579 1.00 61.41 93 ASP A CA 1
ATOM 715 C C . ASP A 1 93 ? 6.679 -6.570 -26.507 1.00 61.41 93 ASP A C 1
ATOM 717 O O . ASP A 1 93 ? 7.473 -6.376 -27.427 1.00 61.41 93 ASP A O 1
ATOM 721 N N . SER A 1 94 ? 7.046 -7.218 -25.400 1.00 54.84 94 SER A N 1
ATOM 722 C CA . SER A 1 94 ? 8.336 -7.877 -25.220 1.00 54.84 94 SER A CA 1
ATOM 723 C C . SER A 1 94 ? 8.094 -9.385 -25.177 1.00 54.84 94 SER A C 1
ATOM 725 O O . SER A 1 94 ? 7.747 -9.913 -24.130 1.00 54.84 94 SER A O 1
ATOM 727 N N . GLU A 1 95 ? 8.308 -10.096 -26.286 1.00 56.06 95 GLU A N 1
ATOM 728 C CA . GLU A 1 95 ? 8.724 -11.502 -26.203 1.00 56.06 95 GLU A CA 1
ATOM 729 C C . GLU A 1 95 ? 10.226 -11.528 -25.868 1.00 56.06 95 GLU A C 1
ATOM 731 O O . GLU A 1 95 ? 11.076 -11.306 -26.733 1.00 56.06 95 GLU A O 1
ATOM 736 N N . PRO A 1 96 ? 10.571 -11.749 -24.594 1.00 50.00 96 PRO A N 1
ATOM 737 C CA . PRO A 1 96 ? 11.628 -12.673 -24.239 1.00 50.00 96 PRO A CA 1
ATOM 738 C C . PRO A 1 96 ? 11.002 -13.809 -23.427 1.00 50.00 96 PRO A C 1
ATOM 740 O O . PRO A 1 96 ? 10.131 -13.564 -22.595 1.00 50.00 96 PRO A O 1
ATOM 743 N N . ASP A 1 97 ? 11.429 -15.038 -23.723 1.00 49.66 97 ASP A N 1
ATOM 744 C CA . ASP A 1 97 ? 11.015 -16.308 -23.115 1.00 49.66 97 ASP A CA 1
ATOM 745 C C . ASP A 1 97 ? 10.159 -16.176 -21.848 1.00 49.66 97 ASP A C 1
ATOM 747 O O . ASP A 1 97 ? 10.636 -15.846 -20.758 1.00 49.66 97 ASP A O 1
ATOM 751 N N . LEU A 1 98 ? 8.866 -16.461 -22.012 1.00 46.19 98 LEU A N 1
ATOM 752 C CA . LEU A 1 98 ? 7.888 -16.517 -20.937 1.00 46.19 98 LEU A CA 1
ATOM 753 C C . LEU A 1 98 ? 8.292 -17.593 -19.917 1.00 46.19 98 LEU A C 1
ATOM 755 O O . LEU A 1 98 ? 7.819 -18.727 -19.976 1.00 46.19 98 LEU A O 1
ATOM 759 N N . VAL A 1 99 ? 9.073 -17.226 -18.899 1.00 57.72 99 VAL A N 1
ATOM 760 C CA . VAL A 1 99 ? 9.100 -17.962 -17.626 1.00 57.72 99 VAL A CA 1
ATOM 761 C C . VAL A 1 99 ? 7.836 -17.580 -16.852 1.00 57.72 99 VAL A C 1
ATOM 763 O O . VAL A 1 99 ? 7.852 -16.886 -15.839 1.00 57.72 99 VAL A O 1
ATOM 766 N N . THR A 1 100 ? 6.690 -18.013 -17.376 1.00 51.06 100 THR A N 1
ATOM 767 C CA . THR A 1 100 ? 5.447 -18.072 -16.611 1.00 51.06 100 THR A CA 1
ATOM 768 C C . THR A 1 100 ? 5.609 -19.216 -15.618 1.00 51.06 100 THR A C 1
ATOM 770 O O . THR A 1 100 ? 5.642 -20.383 -16.001 1.00 51.06 100 THR A O 1
ATOM 773 N N . GLY A 1 101 ? 5.743 -18.886 -14.332 1.00 59.19 101 GLY A N 1
ATOM 774 C CA . GLY A 1 101 ? 5.978 -19.841 -13.244 1.00 59.19 101 GLY A CA 1
ATOM 775 C C . GLY A 1 101 ? 4.807 -20.780 -12.929 1.00 59.19 101 GLY A C 1
ATOM 776 O O . GLY A 1 101 ? 4.649 -21.163 -11.774 1.00 59.19 101 GLY A O 1
ATOM 777 N N . SER A 1 102 ? 3.961 -21.126 -13.906 1.00 64.56 102 SER A N 1
ATOM 778 C CA . SER A 1 102 ? 2.801 -21.987 -13.675 1.00 64.56 102 SER A CA 1
ATOM 779 C C . SER A 1 102 ? 2.783 -23.320 -14.417 1.00 64.56 102 SER A C 1
ATOM 781 O O . SER A 1 102 ? 2.134 -24.208 -13.882 1.00 64.56 102 SER A O 1
ATOM 783 N N . LEU A 1 103 ? 3.505 -23.574 -15.518 1.00 50.81 103 LEU A N 1
ATOM 784 C CA . LEU A 1 103 ? 3.599 -24.935 -16.092 1.00 50.81 103 LEU A CA 1
ATOM 785 C C . LEU A 1 103 ? 4.877 -25.111 -16.937 1.00 50.81 103 LEU A C 1
ATOM 787 O O . LEU A 1 103 ? 5.124 -24.278 -17.808 1.00 50.81 103 LEU A O 1
ATOM 791 N N . PRO A 1 104 ? 5.666 -26.192 -16.761 1.00 49.28 104 PRO A N 1
ATOM 792 C CA . PRO A 1 104 ? 6.759 -26.493 -17.680 1.00 49.28 104 PRO A CA 1
ATOM 793 C C . PRO A 1 104 ? 6.194 -26.905 -19.048 1.00 49.28 104 PRO A C 1
ATOM 795 O O . PRO A 1 104 ? 5.450 -27.884 -19.158 1.00 49.28 104 PRO A O 1
ATOM 798 N N . ALA A 1 105 ? 6.562 -26.161 -20.093 1.00 49.16 105 ALA A N 1
ATOM 799 C CA . ALA A 1 105 ? 6.292 -26.535 -21.474 1.00 49.16 105 ALA A CA 1
ATOM 800 C C . ALA A 1 105 ? 7.066 -27.819 -21.800 1.00 49.16 105 ALA A C 1
ATOM 802 O O . ALA A 1 105 ? 8.293 -27.847 -21.816 1.00 49.16 105 ALA A O 1
ATOM 803 N N . THR A 1 106 ? 6.328 -28.904 -22.007 1.00 41.31 106 THR A N 1
ATOM 804 C CA . THR A 1 106 ? 6.861 -30.187 -22.462 1.00 41.31 106 THR A CA 1
ATOM 805 C C . THR A 1 106 ? 6.779 -30.226 -23.985 1.00 41.31 106 THR A C 1
ATOM 807 O O . THR A 1 106 ? 5.687 -30.338 -24.548 1.00 41.31 106 THR A O 1
ATOM 810 N N . ASN A 1 107 ? 7.930 -30.129 -24.647 1.00 40.56 107 ASN A N 1
ATOM 811 C CA . ASN A 1 107 ? 8.231 -30.862 -25.878 1.00 40.56 107 ASN A CA 1
ATOM 812 C C . ASN A 1 107 ? 9.742 -31.004 -26.037 1.00 40.56 107 ASN A C 1
ATOM 814 O O . ASN A 1 107 ? 10.414 -29.957 -26.145 1.00 40.56 107 ASN A O 1
#

Secondary structure (DSSP, 8-state):
-HHHHHHHHHHHHHHHHHHHH-HHHHHHHHSSPP--HHHHHHHHHHHHHHHHHHHHH-HHHHHHHHHHHHHHHHHHHHHHHHHHHHHHHHHHT--S----TT-----

pLDDT: mean 76.43, std 15.29, range [40.56, 94.94]

Radius of gyration: 20.22 Å; chains: 1; bounding box: 44×50×49 Å